Protein AF-A0A9W3SIY9-F1 (afdb_monomer_lite)

InterPro domains:
  IPR001387 Cro/C1-type, helix-turn-helix domain [PS50943] (10-55)
  IPR001387 Cro/C1-type, helix-turn-helix domain [cd00093] (10-55)
  IPR010982 Lambda repressor-like, DNA-binding domain superfamily [SSF47413] (9-59)

Secondary structure (DSSP, 8-state):
--------HHHHHHHTT-----HHHHHHHHTTSSPPPHHHHHHHHHHHTS-HHHHSPPP---PPP---

Structure (mmCIF, N/CA/C/O backbone):
data_AF-A0A9W3SIY9-F1
#
_entry.id   AF-A0A9W3SIY9-F1
#
loop_
_atom_site.group_PDB
_atom_site.id
_atom_site.type_symbol
_atom_site.label_atom_id
_atom_site.label_alt_id
_atom_site.label_comp_id
_atom_site.label_asym_id
_atom_site.label_entity_id
_atom_site.label_seq_id
_atom_site.pdbx_PDB_ins_code
_atom_site.Cartn_x
_atom_site.Cartn_y
_atom_site.Cartn_z
_atom_site.occupancy
_atom_site.B_iso_or_equiv
_atom_site.auth_seq_id
_atom_site.auth_comp_id
_atom_site.auth_asym_id
_atom_site.auth_atom_id
_atom_site.pdbx_PDB_model_num
ATOM 1 N N . MET A 1 1 ? -11.226 31.597 -1.342 1.00 34.44 1 MET A N 1
ATOM 2 C CA . MET A 1 1 ? -11.877 30.388 -1.885 1.00 34.44 1 MET A CA 1
ATOM 3 C C . MET A 1 1 ? -11.314 29.205 -1.126 1.00 34.44 1 MET A C 1
ATOM 5 O O . MET A 1 1 ? -10.106 29.011 -1.160 1.00 34.44 1 MET A O 1
ATOM 9 N N . LEU A 1 2 ? -12.156 28.527 -0.343 1.00 39.66 2 LEU A N 1
ATOM 10 C CA . LEU A 1 2 ? -11.792 27.322 0.403 1.00 39.66 2 LEU A CA 1
ATOM 11 C C . LEU A 1 2 ? -11.226 26.310 -0.593 1.00 39.66 2 LEU A C 1
ATOM 13 O O . LEU A 1 2 ? -11.898 25.99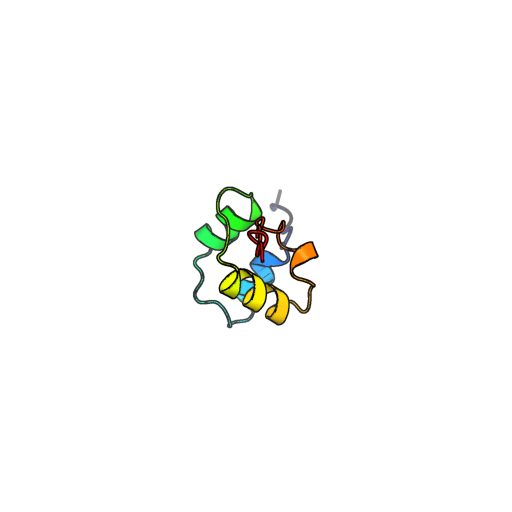8 -1.575 1.00 39.66 2 LEU A O 1
ATOM 17 N N . ALA A 1 3 ? -9.980 25.878 -0.385 1.00 45.75 3 ALA A N 1
ATOM 18 C CA . ALA A 1 3 ? -9.389 24.799 -1.158 1.00 45.75 3 ALA A CA 1
ATOM 19 C C . ALA A 1 3 ? -10.353 23.617 -1.064 1.00 45.75 3 ALA A C 1
ATOM 21 O O . ALA A 1 3 ? -10.559 23.089 0.026 1.00 45.75 3 ALA A O 1
ATOM 22 N N . SER A 1 4 ? -11.011 23.287 -2.178 1.00 46.12 4 SER A N 1
ATOM 23 C CA . SER A 1 4 ? -11.930 22.161 -2.251 1.00 46.12 4 SER A CA 1
ATOM 24 C C . SER A 1 4 ? -11.212 20.957 -1.664 1.00 46.12 4 SER A C 1
ATOM 26 O O . SER A 1 4 ? -10.136 20.592 -2.150 1.00 46.12 4 SER A O 1
ATOM 28 N N . GLU A 1 5 ? -11.757 20.399 -0.589 1.00 50.00 5 GLU A N 1
ATOM 29 C CA . GLU A 1 5 ? -11.231 19.207 0.055 1.00 50.00 5 GLU A CA 1
ATOM 30 C C . GLU A 1 5 ? -11.388 18.029 -0.911 1.00 50.00 5 GLU A C 1
ATOM 32 O O . GLU A 1 5 ? -12.293 17.212 -0.792 1.00 50.00 5 GLU A O 1
ATOM 37 N N . ASN A 1 6 ? -10.492 17.929 -1.894 1.00 48.09 6 ASN A N 1
ATOM 38 C CA . ASN A 1 6 ? -10.238 16.699 -2.622 1.00 48.09 6 ASN A CA 1
ATOM 39 C C . ASN A 1 6 ? -9.566 15.759 -1.619 1.00 48.09 6 ASN A C 1
ATOM 41 O O . ASN A 1 6 ? -8.342 15.609 -1.602 1.00 48.09 6 ASN A O 1
ATOM 45 N N . LYS A 1 7 ? -10.360 15.215 -0.691 1.00 50.97 7 LYS A N 1
ATOM 46 C CA . LYS A 1 7 ? -9.938 14.127 0.181 1.00 50.97 7 LYS A CA 1
ATOM 47 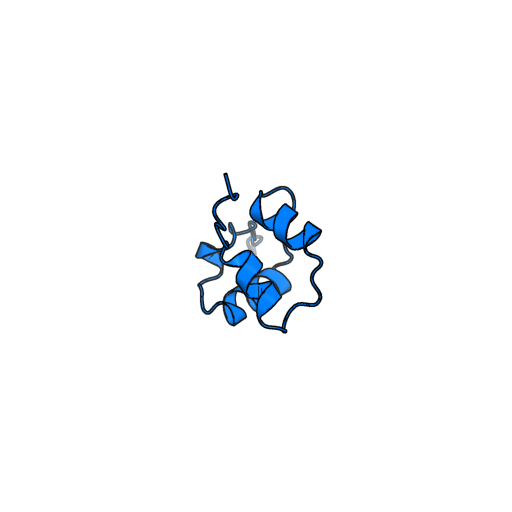C C . LYS A 1 7 ? -9.659 12.950 -0.732 1.00 50.97 7 LYS A C 1
ATOM 49 O O . LYS A 1 7 ? -10.555 12.311 -1.265 1.00 50.97 7 LYS A O 1
ATOM 54 N N . THR A 1 8 ? -8.385 12.731 -0.991 1.00 60.88 8 THR A N 1
ATOM 55 C CA . THR A 1 8 ? -7.936 11.560 -1.718 1.00 60.88 8 THR A CA 1
ATOM 56 C C . THR A 1 8 ? -8.019 10.346 -0.804 1.00 60.88 8 THR A C 1
ATOM 58 O O . THR A 1 8 ? -7.859 10.452 0.413 1.00 60.88 8 THR A O 1
ATOM 61 N N . VAL A 1 9 ? -8.228 9.175 -1.402 1.00 64.75 9 VAL A N 1
ATOM 62 C CA . VAL A 1 9 ? -8.373 7.876 -0.715 1.00 64.75 9 VAL A CA 1
ATOM 63 C C . VAL A 1 9 ? -7.216 7.614 0.275 1.00 64.75 9 VAL A C 1
ATOM 65 O O . VAL A 1 9 ? -7.367 7.012 1.335 1.00 64.75 9 VAL A O 1
ATOM 68 N N . VAL A 1 10 ? -6.033 8.160 -0.024 1.00 63.97 10 VAL A N 1
ATOM 69 C CA . VAL A 1 10 ? -4.825 8.086 0.811 1.00 63.97 10 VAL A CA 1
ATOM 70 C C . VAL A 1 10 ? -4.943 8.874 2.126 1.00 63.97 10 VAL A C 1
ATOM 72 O O . VAL A 1 10 ? -4.333 8.501 3.130 1.00 63.97 10 VAL A O 1
ATOM 75 N N . ARG A 1 11 ? -5.726 9.957 2.151 1.00 63.94 11 ARG A N 1
ATOM 76 C CA . ARG A 1 11 ? -5.984 10.763 3.354 1.00 63.94 11 ARG A CA 1
ATOM 77 C C . ARG A 1 11 ? -7.082 10.156 4.223 1.00 63.94 11 ARG A C 1
ATOM 79 O O . ARG A 1 11 ? -6.955 10.213 5.445 1.00 63.94 11 ARG A O 1
ATOM 86 N N . GLU A 1 12 ? -8.071 9.493 3.624 1.00 64.44 12 GLU A N 1
ATOM 87 C CA . GLU A 1 12 ? -9.078 8.700 4.350 1.00 64.44 12 GLU A CA 1
ATOM 88 C C . GLU A 1 12 ? -8.426 7.565 5.159 1.00 64.44 12 GLU A C 1
ATOM 90 O O . GLU A 1 12 ? -8.752 7.378 6.331 1.00 64.44 12 GLU A O 1
ATOM 95 N N . TYR A 1 13 ? -7.398 6.905 4.601 1.00 63.69 13 TYR A N 1
ATOM 96 C CA . TYR A 1 13 ? -6.576 5.900 5.302 1.00 63.69 13 TYR A CA 1
ATOM 97 C C . TYR A 1 13 ? -5.937 6.415 6.609 1.00 63.69 13 TYR A C 1
ATOM 99 O O . TYR A 1 13 ? -5.622 5.639 7.514 1.00 63.69 13 TYR A O 1
ATOM 107 N N . ARG A 1 14 ? -5.705 7.728 6.728 1.00 65.06 14 ARG A N 1
ATOM 108 C CA . ARG A 1 14 ? -5.134 8.334 7.938 1.00 65.06 14 ARG A CA 1
ATOM 109 C C . ARG A 1 14 ? -6.198 8.660 8.983 1.00 65.06 14 ARG A C 1
ATOM 111 O O . ARG A 1 14 ? -5.942 8.473 10.172 1.00 65.06 14 ARG A O 1
ATOM 118 N N . GLU A 1 15 ? -7.343 9.193 8.559 1.00 62.22 15 GLU A N 1
ATOM 119 C CA . GLU A 1 15 ? -8.417 9.639 9.464 1.00 62.22 15 GLU A CA 1
ATOM 120 C C . GLU A 1 15 ? -9.037 8.462 10.241 1.00 62.22 15 GLU A C 1
ATOM 122 O O . GLU A 1 15 ? -9.486 8.618 11.375 1.00 62.22 15 GLU A O 1
ATOM 127 N N . SER A 1 16 ? -8.951 7.256 9.688 1.00 55.81 16 SER A N 1
ATOM 128 C CA . SER A 1 16 ? -9.601 6.040 10.174 1.00 55.81 16 SER A CA 1
ATOM 129 C C . SER A 1 16 ? -8.845 5.235 11.255 1.00 55.81 16 SER A C 1
ATOM 131 O O . SER A 1 16 ? -9.188 4.090 11.539 1.00 55.81 16 SER A O 1
ATOM 133 N N . LYS A 1 17 ? -7.851 5.832 11.931 1.00 55.34 17 LYS A N 1
ATOM 134 C CA . LYS A 1 17 ? -7.180 5.284 13.139 1.00 55.34 17 LYS A CA 1
ATOM 135 C C . LYS A 1 17 ? -6.281 4.036 12.978 1.00 55.34 17 LYS A C 1
ATOM 137 O O . LYS A 1 17 ? -5.897 3.451 13.989 1.00 55.34 17 LYS A O 1
ATOM 142 N N . GLY A 1 18 ? -5.851 3.650 11.773 1.00 52.78 18 GLY A N 1
ATOM 143 C CA . GLY A 1 18 ? -4.989 2.460 11.585 1.00 52.78 18 GLY A CA 1
ATOM 144 C C . GLY A 1 18 ? -3.493 2.727 11.359 1.00 52.78 18 GLY A C 1
ATOM 145 O O . GLY A 1 18 ? -2.642 1.874 11.629 1.00 52.78 18 GLY A O 1
ATOM 146 N N . ALA A 1 19 ? -3.135 3.910 10.860 1.00 58.53 19 ALA A N 1
ATOM 147 C CA . ALA A 1 19 ? -1.829 4.127 10.253 1.00 58.53 19 ALA A CA 1
ATOM 148 C C . ALA A 1 19 ? -0.975 5.135 11.030 1.00 58.53 19 ALA A C 1
ATOM 150 O O . ALA A 1 19 ? -1.164 6.344 10.926 1.00 58.53 19 ALA A O 1
ATOM 151 N N . LYS A 1 20 ? 0.067 4.657 11.727 1.00 67.12 20 LYS A N 1
ATOM 152 C CA . LYS A 1 20 ? 1.176 5.499 12.236 1.00 67.12 20 L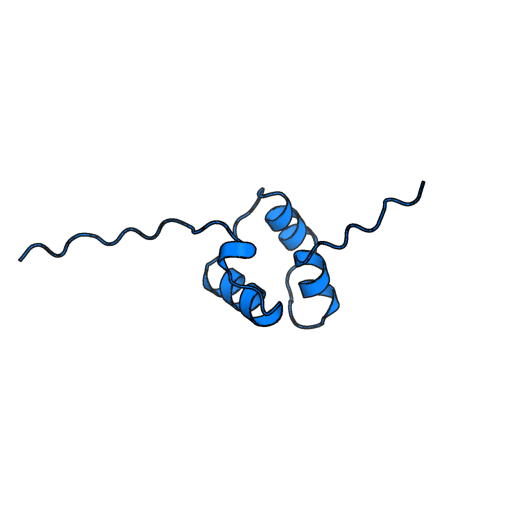YS A CA 1
ATOM 153 C C . LYS A 1 20 ? 2.072 6.022 11.094 1.00 67.12 20 LYS A C 1
ATOM 155 O O . LYS A 1 20 ? 3.297 5.996 11.197 1.00 67.12 20 LYS A O 1
ATOM 160 N N . ILE A 1 21 ? 1.489 6.414 9.960 1.00 69.44 21 ILE A N 1
ATOM 161 C CA . ILE A 1 21 ? 2.219 6.985 8.827 1.00 69.44 21 ILE A CA 1
ATOM 162 C C . ILE A 1 21 ? 2.068 8.512 8.894 1.00 69.44 21 ILE A C 1
ATOM 164 O O . ILE A 1 21 ? 0.941 9.007 8.934 1.00 69.44 21 ILE A O 1
ATOM 168 N N . PRO A 1 22 ? 3.173 9.279 8.919 1.00 75.06 22 PRO A N 1
ATOM 169 C CA . PRO A 1 22 ? 3.112 10.739 8.905 1.00 75.06 22 PRO A CA 1
ATOM 170 C C . PRO A 1 22 ? 2.398 11.281 7.658 1.00 75.06 22 PRO A C 1
ATOM 172 O O . PRO A 1 22 ? 2.607 10.752 6.565 1.00 75.06 22 PRO A O 1
ATOM 175 N N . ILE A 1 23 ? 1.651 12.388 7.795 1.00 72.25 23 ILE A N 1
ATOM 176 C CA . ILE A 1 23 ? 0.984 13.087 6.670 1.00 72.25 23 ILE A CA 1
ATOM 177 C C . ILE A 1 23 ? 1.941 13.308 5.511 1.00 72.25 23 ILE A C 1
ATOM 179 O O . ILE A 1 23 ? 1.605 12.979 4.382 1.00 72.25 23 ILE A O 1
ATOM 183 N N . GLY A 1 24 ? 3.134 13.841 5.793 1.00 74.81 24 GLY A N 1
ATOM 184 C CA . GLY A 1 24 ? 4.103 14.161 4.747 1.00 74.81 24 GLY A CA 1
ATOM 185 C C . GLY A 1 24 ? 4.490 12.932 3.928 1.00 74.81 24 GLY A C 1
ATOM 186 O O . GLY A 1 24 ? 4.628 13.022 2.720 1.00 74.81 24 GLY A O 1
ATOM 187 N N . THR A 1 25 ? 4.557 11.753 4.558 1.00 74.44 25 THR A N 1
ATOM 188 C CA . THR A 1 25 ? 4.839 10.504 3.837 1.00 74.44 25 THR A CA 1
ATOM 189 C C . THR A 1 25 ? 3.665 10.065 2.971 1.00 74.44 25 THR A C 1
ATOM 191 O O . THR A 1 25 ? 3.895 9.588 1.868 1.00 74.44 25 THR A O 1
ATOM 194 N N . LEU A 1 26 ? 2.426 10.213 3.443 1.00 75.88 26 LEU A N 1
ATOM 195 C CA . LEU A 1 26 ? 1.240 9.906 2.638 1.00 75.88 26 LEU A CA 1
ATOM 196 C C . LEU A 1 26 ? 1.104 10.871 1.457 1.00 75.88 26 LEU A C 1
ATOM 198 O O . LEU A 1 26 ? 0.853 10.423 0.346 1.00 75.88 26 LEU A O 1
ATOM 202 N N . TYR A 1 27 ? 1.363 12.159 1.680 1.00 77.25 27 TYR A N 1
ATOM 203 C CA . TYR A 1 27 ? 1.382 13.173 0.631 1.00 77.25 27 TYR A CA 1
ATOM 204 C C . TYR A 1 27 ? 2.480 12.904 -0.402 1.00 77.25 27 TYR A C 1
ATOM 206 O O . TYR A 1 27 ? 2.202 12.884 -1.593 1.00 77.25 27 TYR A O 1
ATOM 214 N N . ASP A 1 28 ? 3.712 12.622 0.036 1.00 79.31 28 ASP A N 1
ATOM 215 C CA . ASP A 1 28 ? 4.815 12.275 -0.867 1.00 79.31 28 ASP A CA 1
ATOM 216 C C . ASP A 1 28 ? 4.500 11.017 -1.698 1.00 79.31 28 ASP A C 1
ATOM 218 O O . ASP A 1 28 ? 4.935 10.911 -2.843 1.00 79.31 28 ASP A O 1
ATOM 222 N N . VAL A 1 29 ? 3.755 10.061 -1.135 1.00 81.88 29 VAL A N 1
ATOM 223 C CA . VAL A 1 29 ? 3.278 8.867 -1.851 1.00 81.88 29 VAL A CA 1
ATOM 224 C C . VAL A 1 29 ? 2.193 9.219 -2.863 1.00 81.88 29 VAL A C 1
ATOM 226 O O . VAL A 1 29 ? 2.252 8.765 -4.002 1.00 81.88 29 VAL A O 1
ATOM 229 N N . GLU A 1 30 ? 1.241 10.058 -2.470 1.00 79.12 30 GLU A N 1
ATOM 230 C CA . GLU A 1 30 ? 0.134 10.532 -3.300 1.00 79.12 30 GLU A CA 1
ATOM 231 C C . GLU A 1 30 ? 0.627 11.289 -4.543 1.00 79.12 30 GLU A C 1
ATOM 233 O O . GLU A 1 30 ? 0.168 11.023 -5.651 1.00 79.12 30 GLU A O 1
ATOM 238 N N . ILE A 1 31 ? 1.618 12.173 -4.387 1.00 80.12 31 ILE A N 1
ATOM 239 C CA . ILE A 1 31 ? 2.20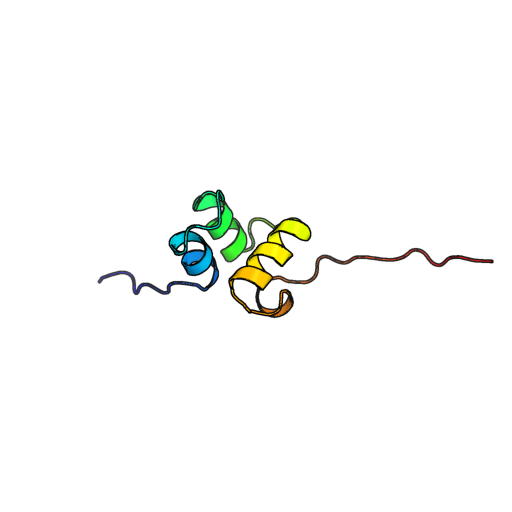8 12.927 -5.506 1.00 80.12 31 ILE A CA 1
ATOM 240 C C . ILE A 1 31 ? 3.287 12.141 -6.272 1.00 80.12 31 ILE A C 1
ATOM 242 O O . ILE A 1 31 ? 3.934 12.689 -7.162 1.00 80.12 31 ILE A O 1
ATOM 246 N N . GLY A 1 32 ? 3.542 10.878 -5.908 1.00 76.38 32 GLY A N 1
ATOM 247 C CA . GLY A 1 32 ? 4.537 10.023 -6.566 1.00 76.38 32 GLY A CA 1
ATOM 248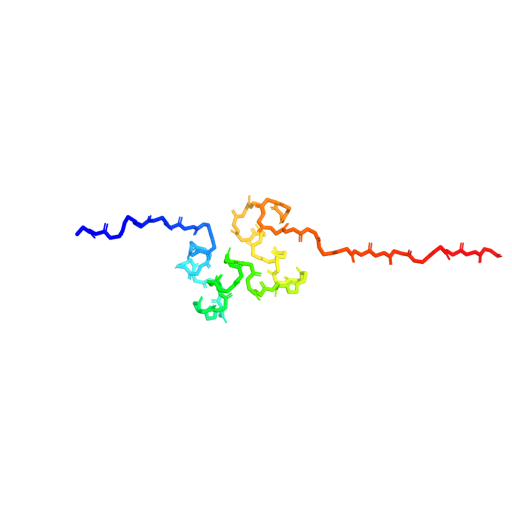 C C . GLY A 1 32 ? 6.003 10.363 -6.267 1.00 76.38 32 GLY A C 1
ATOM 249 O O . GLY A 1 32 ? 6.899 9.816 -6.905 1.00 76.38 32 GLY A O 1
ATOM 250 N N . ARG A 1 33 ? 6.280 11.228 -5.283 1.00 79.50 33 ARG A N 1
ATOM 251 C CA . ARG A 1 33 ? 7.641 11.573 -4.831 1.00 79.50 33 ARG A CA 1
ATOM 252 C C . ARG A 1 33 ? 8.304 10.436 -4.047 1.00 79.50 33 ARG A C 1
ATOM 254 O O . ARG A 1 33 ? 9.531 10.355 -3.991 1.00 79.50 33 ARG A O 1
ATOM 261 N N . ARG A 1 34 ? 7.512 9.561 -3.422 1.00 80.56 34 ARG A N 1
ATOM 262 C CA . ARG A 1 34 ? 7.991 8.413 -2.640 1.00 80.56 34 ARG A CA 1
ATOM 263 C C . ARG A 1 34 ? 7.154 7.169 -2.930 1.00 80.56 34 ARG A C 1
ATOM 265 O O . ARG A 1 34 ? 5.944 7.244 -3.074 1.00 80.56 34 ARG A O 1
ATOM 272 N N . SER A 1 35 ? 7.787 6.001 -2.933 1.00 81.50 35 SER A N 1
ATOM 273 C CA . SER A 1 35 ? 7.092 4.711 -3.036 1.00 81.50 35 SER A CA 1
ATOM 274 C C . SER A 1 35 ? 6.926 4.044 -1.668 1.00 81.50 35 SER A C 1
ATOM 276 O O . SER A 1 35 ? 7.699 4.285 -0.734 1.00 81.50 35 SER A O 1
ATOM 278 N N . LEU A 1 36 ? 5.931 3.165 -1.544 1.00 80.56 36 LEU A N 1
ATOM 279 C CA . LEU A 1 36 ? 5.746 2.314 -0.368 1.00 80.56 36 LEU A CA 1
ATOM 280 C C . LEU A 1 36 ? 6.357 0.930 -0.596 1.00 80.56 36 LEU A C 1
ATOM 282 O O . LEU A 1 36 ? 6.302 0.379 -1.689 1.00 80.56 36 LEU A O 1
ATOM 286 N N . LYS A 1 37 ? 6.894 0.329 0.473 1.00 82.25 37 LYS A N 1
ATOM 287 C CA . LYS A 1 37 ? 7.234 -1.103 0.470 1.00 82.25 37 LYS A CA 1
ATOM 288 C C . LYS A 1 37 ? 5.961 -1.926 0.244 1.00 82.25 37 LYS A C 1
ATOM 290 O O . LYS A 1 37 ? 4.927 -1.579 0.817 1.00 82.25 37 LYS A O 1
ATOM 295 N N . ALA A 1 38 ? 6.065 -3.054 -0.460 1.00 82.31 38 ALA A N 1
ATOM 296 C CA . ALA A 1 38 ? 4.926 -3.918 -0.793 1.00 82.31 38 ALA A CA 1
ATOM 297 C C . ALA A 1 38 ? 4.031 -4.256 0.412 1.00 82.31 38 ALA A C 1
ATOM 299 O O . ALA A 1 38 ? 2.824 -4.063 0.345 1.00 82.31 38 ALA A O 1
ATOM 300 N N . ASN A 1 39 ? 4.607 -4.629 1.561 1.00 83.06 39 ASN A N 1
ATOM 301 C CA . ASN A 1 39 ? 3.824 -4.928 2.770 1.00 83.06 39 ASN A CA 1
ATOM 302 C C . ASN A 1 39 ? 3.002 -3.732 3.282 1.00 83.06 39 ASN A C 1
ATOM 304 O O . ASN A 1 39 ? 1.938 -3.924 3.860 1.00 83.06 39 ASN A O 1
ATOM 308 N N . LYS A 1 40 ? 3.495 -2.497 3.111 1.00 82.38 40 LYS A N 1
ATOM 309 C CA . LYS A 1 40 ? 2.764 -1.284 3.512 1.00 82.38 40 LYS A CA 1
ATOM 310 C C . LYS A 1 40 ? 1.693 -0.920 2.490 1.00 82.38 40 LYS A C 1
ATOM 312 O O . LYS A 1 40 ? 0.590 -0.582 2.896 1.00 82.38 40 LYS A O 1
ATOM 317 N N . ALA A 1 41 ? 2.017 -1.022 1.202 1.00 83.38 41 ALA A N 1
ATOM 318 C CA . ALA A 1 41 ? 1.064 -0.811 0.118 1.00 83.38 41 ALA A CA 1
ATOM 319 C C . ALA A 1 41 ? -0.108 -1.803 0.208 1.00 83.38 41 ALA A C 1
ATOM 321 O O . ALA A 1 41 ? -1.259 -1.389 0.142 1.00 83.38 41 ALA A O 1
ATOM 322 N N . LYS A 1 42 ? 0.180 -3.081 0.489 1.00 85.00 42 LYS A N 1
ATOM 323 C CA . LYS A 1 42 ? -0.831 -4.119 0.714 1.00 85.00 42 LYS A CA 1
ATOM 324 C C . LYS A 1 42 ? -1.724 -3.808 1.913 1.00 85.00 42 LYS A C 1
ATOM 326 O O . LYS A 1 42 ? -2.925 -3.730 1.746 1.00 85.00 42 LYS A O 1
ATOM 331 N N . LYS A 1 43 ? -1.152 -3.522 3.090 1.00 84.38 43 LYS A N 1
ATOM 332 C CA . LYS A 1 43 ? -1.945 -3.147 4.281 1.00 84.38 43 LYS A CA 1
ATOM 333 C C . LYS A 1 43 ? -2.863 -1.949 4.039 1.00 84.38 43 LYS A C 1
ATOM 335 O O . LYS A 1 43 ? -3.947 -1.884 4.601 1.00 84.38 43 LYS A O 1
ATOM 340 N N . MET A 1 44 ? -2.402 -0.993 3.239 1.00 81.00 44 MET A N 1
ATOM 341 C CA . MET A 1 44 ? -3.179 0.186 2.888 1.00 81.00 44 MET A CA 1
ATOM 342 C C . MET A 1 44 ? -4.314 -0.139 1.912 1.00 81.00 44 MET A C 1
ATOM 344 O O . MET A 1 44 ? -5.422 0.343 2.105 1.00 81.00 44 MET A O 1
ATOM 348 N N . ALA A 1 45 ? -4.051 -0.982 0.914 1.00 84.69 45 ALA A N 1
ATOM 349 C CA . ALA A 1 45 ? -5.060 -1.512 0.002 1.00 84.69 45 ALA A CA 1
ATOM 350 C C . ALA A 1 45 ? -6.126 -2.340 0.738 1.00 84.69 45 ALA A C 1
ATOM 352 O O . ALA A 1 45 ? -7.313 -2.075 0.580 1.00 84.69 45 ALA A O 1
ATOM 353 N N . ASP A 1 46 ? -5.693 -3.256 1.612 1.00 86.06 46 ASP A N 1
ATOM 354 C CA . ASP A 1 46 ? -6.565 -4.088 2.449 1.00 86.06 46 ASP A CA 1
ATOM 355 C C . ASP A 1 46 ? -7.470 -3.218 3.333 1.00 86.06 46 ASP A C 1
ATOM 357 O O . ASP A 1 46 ? -8.663 -3.472 3.442 1.00 86.06 46 ASP A O 1
ATOM 361 N N . PHE A 1 47 ? -6.915 -2.164 3.940 1.00 82.62 47 PHE A N 1
ATOM 362 C CA . PHE A 1 47 ? -7.677 -1.243 4.781 1.00 82.62 47 PHE A CA 1
ATOM 363 C C . PHE A 1 47 ? -8.721 -0.446 3.999 1.00 82.62 47 PHE A C 1
ATOM 365 O O . PHE A 1 47 ? -9.819 -0.209 4.490 1.00 82.62 47 PHE A O 1
ATOM 372 N N . LEU A 1 48 ? -8.344 0.038 2.817 1.00 80.75 48 LEU A N 1
ATOM 373 C CA . LEU A 1 48 ? -9.221 0.839 1.971 1.00 80.75 48 LEU A CA 1
ATOM 374 C C . LEU A 1 48 ? -10.240 -0.022 1.221 1.00 80.75 48 LEU A C 1
ATOM 376 O O . LEU A 1 48 ? -11.086 0.534 0.535 1.00 80.75 48 LEU A O 1
ATOM 380 N N . GLU A 1 49 ? -10.138 -1.352 1.320 1.00 84.94 49 GLU A N 1
ATOM 381 C CA . GLU A 1 49 ? -10.933 -2.315 0.553 1.00 84.94 49 GLU A CA 1
ATOM 382 C C . GLU A 1 49 ? -10.835 -2.078 -0.968 1.00 84.94 49 GLU A C 1
ATOM 384 O O . GLU A 1 49 ? -11.742 -2.378 -1.746 1.00 84.94 49 GLU A O 1
ATOM 389 N N . VAL A 1 50 ? -9.695 -1.544 -1.415 1.00 84.19 50 VAL A N 1
ATOM 390 C CA . VAL A 1 50 ? -9.413 -1.242 -2.821 1.00 84.19 50 VAL A CA 1
ATOM 391 C C . VAL A 1 50 ? -8.235 -2.101 -3.285 1.00 84.19 50 VAL A C 1
ATOM 393 O O . VAL A 1 50 ? -7.223 -2.157 -2.589 1.00 84.19 50 VAL A O 1
ATOM 396 N N . PRO A 1 51 ? -8.299 -2.728 -4.477 1.00 85.62 51 PRO A N 1
ATOM 397 C CA . PRO A 1 51 ? -7.167 -3.452 -5.052 1.00 85.62 51 PRO A CA 1
ATOM 398 C C . PRO A 1 51 ? -5.877 -2.620 -5.075 1.00 85.62 51 PRO A C 1
ATOM 400 O O . PRO A 1 51 ? -5.890 -1.445 -5.454 1.00 85.62 51 PRO A O 1
ATOM 403 N N . ILE A 1 52 ? -4.750 -3.236 -4.707 1.00 85.06 52 ILE A N 1
ATOM 404 C CA . ILE A 1 52 ? -3.451 -2.555 -4.586 1.00 85.06 52 ILE A CA 1
ATOM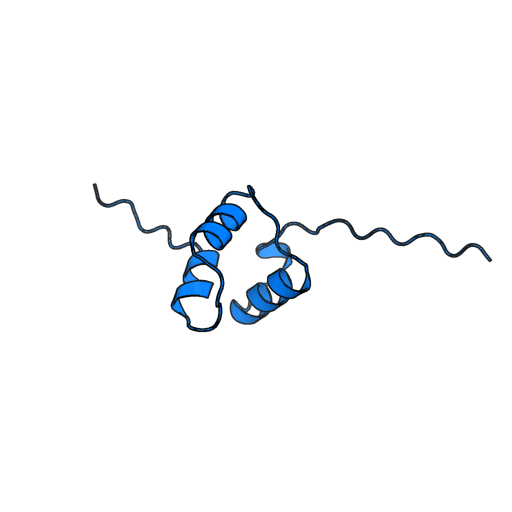 405 C C . ILE A 1 52 ? -3.022 -1.890 -5.902 1.00 85.06 52 ILE A C 1
ATOM 407 O O . ILE A 1 52 ? -2.413 -0.825 -5.872 1.00 85.06 52 ILE A O 1
ATOM 411 N N . GLU A 1 53 ? -3.412 -2.447 -7.049 1.00 84.19 53 GLU A N 1
ATOM 412 C CA . GLU A 1 53 ? -3.117 -1.941 -8.394 1.00 84.19 53 GLU A CA 1
ATOM 413 C C . GLU A 1 53 ? -3.903 -0.669 -8.745 1.00 84.19 53 GLU A C 1
ATOM 415 O O . GLU A 1 53 ? -3.490 0.088 -9.623 1.00 84.19 53 GLU A O 1
ATOM 420 N N . LYS A 1 54 ? -5.029 -0.409 -8.064 1.00 83.81 54 LYS A N 1
ATOM 421 C CA . LYS A 1 54 ? -5.788 0.845 -8.210 1.00 83.81 54 LYS A CA 1
ATOM 422 C C . LYS A 1 54 ? -5.190 1.988 -7.387 1.00 83.81 54 LYS A C 1
ATOM 424 O O . LYS A 1 54 ? -5.477 3.146 -7.673 1.00 83.81 54 LYS A O 1
ATOM 429 N N . LEU A 1 55 ? -4.379 1.670 -6.376 1.00 77.12 55 LEU A N 1
ATOM 430 C CA . LEU A 1 55 ? -3.740 2.651 -5.492 1.00 77.12 55 LEU A CA 1
ATOM 431 C C . LEU A 1 55 ? -2.265 2.880 -5.831 1.00 77.12 55 LEU A C 1
ATOM 433 O O . LEU A 1 55 ? -1.760 3.992 -5.694 1.00 77.12 55 LEU A O 1
ATOM 437 N N . PHE A 1 56 ? -1.560 1.837 -6.265 1.00 81.56 56 PHE A N 1
ATOM 438 C CA . PHE A 1 56 ? -0.121 1.857 -6.486 1.00 81.56 56 PHE A CA 1
ATOM 439 C C . PHE A 1 56 ? 0.233 1.250 -7.836 1.00 81.56 56 PHE A C 1
ATOM 441 O O . PHE A 1 56 ? -0.330 0.242 -8.259 1.00 81.56 56 PHE A O 1
ATOM 448 N N . ARG A 1 57 ? 1.246 1.822 -8.493 1.00 78.56 57 ARG A N 1
ATOM 449 C CA . ARG A 1 57 ? 1.841 1.185 -9.668 1.00 78.56 57 ARG A CA 1
ATOM 450 C C . ARG A 1 57 ? 2.670 -0.026 -9.223 1.00 78.56 57 ARG A C 1
ATOM 452 O O . ARG A 1 57 ? 3.467 0.120 -8.289 1.00 78.56 57 ARG A O 1
ATOM 459 N N . PRO A 1 58 ? 2.532 -1.193 -9.880 1.00 69.88 58 PRO A N 1
ATOM 460 C CA . PRO A 1 58 ? 3.348 -2.361 -9.582 1.00 69.88 58 PRO A CA 1
ATOM 461 C C . PRO A 1 58 ? 4.833 -2.000 -9.627 1.00 69.88 58 PRO A C 1
ATOM 463 O O . PRO A 1 58 ? 5.327 -1.461 -10.617 1.00 69.88 58 PRO A O 1
ATOM 466 N N . THR A 1 59 ? 5.553 -2.280 -8.541 1.00 70.38 59 THR A N 1
ATOM 467 C CA . THR A 1 59 ? 7.016 -2.209 -8.553 1.00 70.38 59 THR A CA 1
ATOM 468 C C . THR A 1 59 ? 7.505 -3.527 -9.137 1.00 70.38 59 THR A C 1
ATOM 470 O O . THR A 1 59 ? 7.176 -4.583 -8.606 1.00 70.38 59 THR A O 1
ATOM 473 N N . TYR A 1 60 ? 8.194 -3.475 -10.276 1.00 63.59 60 TYR A N 1
ATOM 474 C CA . TYR A 1 60 ? 8.554 -4.659 -11.056 1.00 63.59 60 TYR A CA 1
ATOM 475 C C . TYR A 1 60 ? 9.292 -5.706 -10.207 1.00 63.59 60 TYR A C 1
ATOM 477 O O . TYR A 1 60 ? 10.425 -5.482 -9.785 1.00 63.59 60 TYR A O 1
ATOM 485 N N . TYR A 1 61 ? 8.669 -6.867 -10.006 1.00 59.34 61 TYR A N 1
ATOM 486 C CA . TYR A 1 61 ? 9.344 -8.071 -9.532 1.00 59.34 61 TYR A CA 1
ATOM 487 C C . TYR A 1 61 ? 9.705 -8.910 -10.753 1.00 59.34 61 TYR A C 1
ATOM 489 O O . TYR A 1 61 ? 8.823 -9.326 -11.502 1.00 59.34 61 TYR A O 1
ATOM 497 N N . ARG A 1 62 ? 11.002 -9.126 -10.986 1.00 56.56 62 ARG A N 1
ATOM 498 C CA . ARG A 1 62 ? 11.485 -10.025 -12.039 1.00 56.56 62 ARG A CA 1
ATOM 499 C C . ARG A 1 62 ? 12.035 -11.292 -11.402 1.00 56.56 62 ARG A C 1
ATOM 501 O O . ARG A 1 62 ? 12.972 -11.223 -10.612 1.00 56.56 62 ARG A O 1
ATOM 508 N N . ALA A 1 63 ? 11.435 -12.423 -11.754 1.00 70.31 63 ALA A N 1
ATOM 509 C CA . ALA A 1 63 ? 11.998 -13.736 -11.486 1.00 70.31 63 ALA A CA 1
ATOM 510 C C . ALA A 1 63 ? 13.183 -13.990 -12.430 1.00 70.31 63 ALA A C 1
ATOM 512 O O . ALA A 1 63 ? 13.178 -13.533 -13.575 1.00 70.31 63 ALA A O 1
ATOM 513 N N . ILE A 1 64 ? 14.188 -14.714 -11.941 1.00 69.25 64 ILE A N 1
ATOM 514 C CA . ILE A 1 64 ? 15.292 -15.221 -12.759 1.00 69.25 64 ILE A CA 1
ATOM 515 C C . ILE A 1 64 ? 14.865 -16.611 -13.250 1.00 69.25 64 ILE A C 1
ATOM 517 O O . ILE A 1 64 ? 14.354 -17.382 -12.432 1.00 69.25 64 ILE A O 1
ATOM 521 N N . PRO A 1 65 ? 15.009 -16.932 -14.548 1.00 71.56 65 PRO A N 1
ATOM 522 C CA . PRO A 1 65 ? 14.721 -18.272 -15.038 1.00 71.56 65 PRO A CA 1
ATOM 523 C C . PRO A 1 65 ? 15.588 -19.288 -14.291 1.00 71.56 65 PRO A C 1
ATOM 525 O O . PRO A 1 65 ? 16.803 -19.121 -14.194 1.00 71.56 65 PRO A O 1
ATOM 528 N N . ILE A 1 66 ? 14.950 -20.325 -13.753 1.00 78.81 66 ILE A N 1
ATOM 529 C CA . ILE A 1 66 ? 15.653 -21.511 -13.272 1.00 78.81 66 ILE A CA 1
ATOM 530 C C . ILE A 1 66 ? 15.983 -22.306 -14.535 1.00 78.81 66 ILE A C 1
ATOM 532 O O . ILE A 1 66 ? 15.087 -22.865 -15.160 1.00 78.81 66 ILE A O 1
ATOM 536 N N . THR A 1 67 ? 17.234 -22.238 -14.982 1.00 77.38 67 THR A N 1
ATOM 537 C CA . THR A 1 67 ? 17.764 -23.133 -16.016 1.00 77.38 67 THR A CA 1
ATOM 538 C C . THR A 1 67 ? 18.151 -24.454 -15.360 1.00 77.38 67 THR A C 1
ATOM 540 O O . THR A 1 67 ? 18.911 -24.421 -14.390 1.00 77.38 67 THR A O 1
ATOM 543 N N . ASP A 1 68 ? 17.594 -25.555 -15.877 1.00 62.50 68 ASP A N 1
ATOM 544 C CA . ASP A 1 68 ? 17.927 -26.945 -15.519 1.00 62.50 68 ASP A CA 1
ATOM 545 C C . ASP A 1 68 ? 19.407 -27.286 -15.765 1.00 62.50 68 ASP A C 1
ATOM 547 O O . ASP A 1 68 ? 19.987 -26.759 -16.748 1.00 62.50 68 ASP A O 1
#

Foldseek 3Di:
DPPPPPPDLLNVLVVPPDDPDDPVRSVCVVVVVDDDDPVVLVVSCVVSVHPSVVRDPDDDDDDDDDDD

Organism: Bacillus thuringiensis (NCBI:txid1428)

pLDDT: mean 71.24, std 12.67, range [34.44, 86.06]

Radius of gyration: 15.21 Å; chains: 1; bounding box: 30×57×29 Å

Sequence (68 aa):
MLASENKTVVREYRESKGAKIPIGTLYDVEIGRRSLKANKAKKMADFLEVPIEKLFRPTYYRAIPITD